Protein AF-A0A936BM56-F1 (afdb_monomer_lite)

Sequence (126 aa):
MHFARRSAWAIILMALAACKTASLQDVAPTAAVVEPKSEPPVPTPKPDEAETVDGPTNTGAFPNLNVRPDAAAGQLSEEEKAAEIARLNAARAGQGSSAGASPAEIARLKKLAVSHGDKALEEIEK

pLDDT: mean 72.87, std 19.74, range [36.66, 97.75]

Foldseek 3Di:
DDDDDDDDDDDDDDDPDDPDDPDPPDDDPDPDDDDDDDDDDDDDDDDDDDDDPDDDDDPVDDDDPVDDDDDPDDDDDPVRVVVVVVVVVVVVVVVPDPPPQDPVRVVVVVCCVVCVVVVVVVVVVD

Radius of gyration: 30.98 Å; chains: 1; bounding box: 101×36×71 Å

Structure (mmCIF, N/CA/C/O backbone):
data_AF-A0A936BM56-F1
#
_entry.id   AF-A0A936BM56-F1
#
loop_
_atom_site.group_PDB
_atom_site.id
_atom_site.type_symbol
_atom_site.label_atom_id
_atom_site.label_alt_id
_atom_site.label_comp_id
_atom_site.label_asym_id
_atom_site.label_entity_id
_atom_site.label_seq_id
_atom_site.pdbx_PDB_ins_code
_atom_site.Cartn_x
_atom_site.Cartn_y
_atom_site.Cartn_z
_atom_site.occupancy
_atom_site.B_iso_or_equiv
_atom_site.auth_seq_id
_atom_site.auth_comp_id
_atom_site.auth_asym_id
_atom_site.auth_atom_id
_atom_site.pdbx_PDB_model_num
ATOM 1 N N . MET A 1 1 ? 63.323 -9.060 4.453 1.00 36.91 1 MET A N 1
ATOM 2 C CA . MET A 1 1 ? 63.468 -7.615 4.181 1.00 36.91 1 MET A CA 1
ATOM 3 C C . MET A 1 1 ? 62.071 -7.046 3.953 1.00 36.91 1 MET A C 1
ATOM 5 O O . MET A 1 1 ? 61.317 -7.674 3.229 1.00 36.91 1 MET A O 1
ATOM 9 N N . HIS A 1 2 ? 61.765 -5.922 4.616 1.00 40.94 2 HIS A N 1
ATOM 10 C CA . HIS A 1 2 ? 60.532 -5.102 4.590 1.00 40.94 2 HIS A CA 1
ATOM 11 C C . HIS A 1 2 ? 59.265 -5.696 5.251 1.00 40.94 2 HIS A C 1
ATOM 13 O O . HIS A 1 2 ? 58.659 -6.625 4.740 1.00 40.94 2 HIS A O 1
ATOM 19 N N . PHE A 1 3 ? 58.976 -5.354 6.519 1.00 41.12 3 PHE A N 1
ATOM 20 C CA . PHE A 1 3 ? 58.229 -4.165 7.011 1.00 41.12 3 PHE A CA 1
ATOM 21 C C . PHE A 1 3 ? 56.782 -4.115 6.474 1.00 41.12 3 PHE A C 1
ATOM 23 O O . PHE A 1 3 ? 56.593 -3.879 5.293 1.00 41.12 3 PHE A O 1
ATOM 30 N N . ALA A 1 4 ? 55.742 -4.457 7.244 1.00 47.41 4 ALA A N 1
ATOM 31 C CA . ALA A 1 4 ? 55.162 -3.761 8.410 1.00 47.41 4 ALA A CA 1
ATOM 32 C C . ALA A 1 4 ? 53.961 -2.860 8.053 1.00 47.41 4 ALA A C 1
ATOM 34 O O . ALA A 1 4 ? 53.918 -2.283 6.974 1.00 47.41 4 ALA A O 1
ATOM 35 N N . ARG A 1 5 ? 53.102 -2.670 9.076 1.00 53.56 5 ARG A N 1
ATOM 36 C CA . ARG A 1 5 ? 51.964 -1.727 9.241 1.00 53.56 5 ARG A CA 1
ATOM 37 C C . ARG A 1 5 ? 50.607 -2.350 8.894 1.00 53.56 5 ARG A C 1
ATOM 39 O O . ARG A 1 5 ? 50.312 -2.569 7.734 1.00 53.56 5 ARG A O 1
ATOM 46 N N . ARG A 1 6 ? 49.778 -2.814 9.844 1.00 51.78 6 ARG A N 1
ATOM 47 C CA . ARG A 1 6 ? 49.200 -2.170 11.051 1.00 51.78 6 ARG A CA 1
ATOM 48 C C . ARG A 1 6 ? 48.568 -0.798 10.777 1.00 51.78 6 ARG A C 1
ATOM 50 O O . ARG A 1 6 ? 49.280 0.160 10.510 1.00 51.78 6 ARG A O 1
ATOM 57 N N . SER A 1 7 ? 47.255 -0.761 11.018 1.00 50.50 7 SER A N 1
ATOM 58 C CA . SER A 1 7 ? 46.434 0.379 11.446 1.00 50.50 7 SER A CA 1
ATOM 59 C C . SER A 1 7 ? 46.116 1.489 10.441 1.00 50.50 7 SER A C 1
ATOM 61 O O . SER A 1 7 ? 46.904 2.404 10.238 1.00 50.50 7 SER A O 1
ATOM 63 N N . ALA A 1 8 ? 44.859 1.500 9.996 1.00 49.38 8 ALA A N 1
ATOM 64 C CA . ALA A 1 8 ? 44.058 2.719 9.909 1.00 49.38 8 ALA A CA 1
ATOM 65 C C . ALA A 1 8 ? 42.608 2.377 10.294 1.00 49.38 8 ALA A C 1
ATOM 67 O O . ALA A 1 8 ? 41.782 1.986 9.476 1.00 49.38 8 ALA A O 1
ATOM 68 N N . TRP A 1 9 ? 42.353 2.443 11.600 1.00 50.44 9 TRP A N 1
ATOM 69 C CA . TRP A 1 9 ? 41.046 2.807 12.138 1.00 50.44 9 TRP A CA 1
ATOM 70 C C . TRP A 1 9 ? 40.684 4.228 11.679 1.00 50.44 9 TRP A C 1
ATOM 72 O O . TRP A 1 9 ? 41.584 5.039 11.469 1.00 50.44 9 TRP A O 1
ATOM 82 N N . ALA A 1 10 ? 39.378 4.513 11.664 1.00 51.94 10 ALA A N 1
ATOM 83 C CA . ALA A 1 10 ? 38.731 5.779 11.300 1.00 51.94 10 ALA A CA 1
ATOM 84 C C . ALA A 1 10 ? 38.796 6.065 9.788 1.00 51.94 10 ALA A C 1
ATOM 86 O O . ALA A 1 10 ? 39.857 6.149 9.194 1.00 51.94 10 ALA A O 1
ATOM 87 N N . ILE A 1 11 ? 37.677 6.212 9.083 1.00 58.50 11 ILE A N 1
ATOM 88 C CA . ILE A 1 11 ? 36.701 7.274 9.317 1.00 58.50 11 ILE A CA 1
ATOM 89 C C . ILE A 1 11 ? 35.285 6.741 9.047 1.00 58.50 11 ILE A C 1
ATOM 91 O O . ILE A 1 11 ? 34.867 6.528 7.912 1.00 58.50 11 ILE A O 1
ATOM 95 N N . ILE A 1 12 ? 34.551 6.545 10.140 1.00 57.59 12 ILE A N 1
ATOM 96 C CA . ILE A 1 12 ? 33.093 6.613 10.179 1.00 57.59 12 ILE A CA 1
ATOM 97 C C . ILE A 1 12 ? 32.762 8.112 10.136 1.00 57.59 12 ILE A C 1
ATOM 99 O O . ILE A 1 12 ? 32.994 8.815 11.116 1.00 57.59 12 ILE A O 1
ATOM 103 N N . LEU A 1 13 ? 32.261 8.606 9.003 1.00 55.84 13 LEU A N 1
ATOM 104 C CA . LEU A 1 13 ? 31.570 9.896 8.893 1.00 55.84 13 LEU A CA 1
ATOM 105 C C . LEU A 1 13 ? 30.153 9.568 8.385 1.00 55.84 13 LEU A C 1
ATOM 107 O O . LEU A 1 13 ? 29.970 9.234 7.221 1.00 55.84 13 LEU A O 1
ATOM 111 N N . MET A 1 14 ? 29.191 9.314 9.275 1.00 59.06 14 MET A N 1
ATOM 112 C CA . MET A 1 14 ? 28.220 10.315 9.751 1.00 59.06 14 MET A CA 1
ATOM 113 C C . MET A 1 14 ? 27.612 11.147 8.607 1.00 59.06 14 MET A C 1
ATOM 115 O O . MET A 1 14 ? 28.055 12.258 8.340 1.00 59.06 14 MET A O 1
ATOM 119 N N . ALA A 1 15 ? 26.577 10.607 7.949 1.00 60.53 15 ALA A N 1
ATOM 120 C CA . ALA A 1 15 ? 25.727 11.363 7.019 1.00 60.53 15 ALA A CA 1
ATOM 121 C C . ALA A 1 15 ? 24.260 10.874 6.952 1.00 60.53 15 ALA A C 1
ATOM 123 O O . ALA A 1 15 ? 23.602 11.038 5.931 1.00 60.53 15 ALA A O 1
ATOM 124 N N . LEU A 1 16 ? 23.711 10.288 8.024 1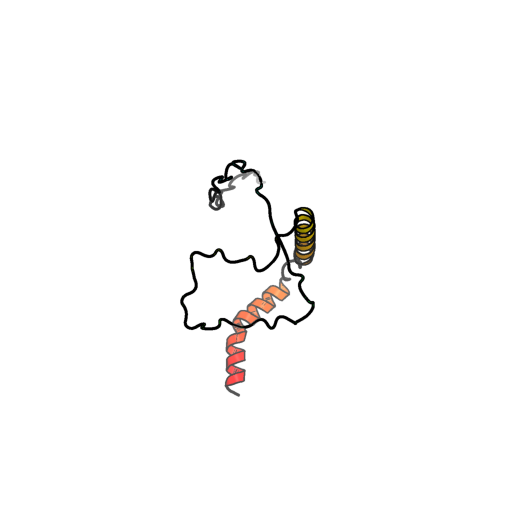.00 57.75 16 LEU A N 1
ATOM 125 C CA . LEU A 1 16 ? 22.262 10.042 8.135 1.00 57.75 16 LEU A CA 1
ATOM 126 C C . LEU A 1 16 ? 21.717 10.612 9.452 1.00 57.75 16 LEU A C 1
ATOM 128 O O . LEU A 1 16 ? 21.306 9.892 10.357 1.00 57.75 16 LEU A O 1
ATOM 132 N N . ALA A 1 17 ? 21.716 11.939 9.548 1.00 59.88 17 ALA A N 1
ATOM 133 C CA . ALA A 1 17 ? 20.989 12.687 10.566 1.00 59.88 17 ALA A CA 1
ATOM 134 C C . ALA A 1 17 ? 20.107 13.736 9.874 1.00 59.88 17 ALA A C 1
ATOM 136 O O . ALA A 1 17 ? 20.479 14.900 9.803 1.00 59.88 17 ALA A O 1
ATOM 137 N N . ALA A 1 18 ? 18.963 13.321 9.315 1.00 57.19 18 ALA A N 1
ATOM 138 C CA . ALA A 1 18 ? 17.963 14.276 8.813 1.00 57.19 18 ALA A CA 1
ATOM 139 C C . ALA A 1 18 ? 16.507 13.768 8.767 1.00 57.19 18 ALA A C 1
ATOM 141 O O . ALA A 1 18 ? 15.667 14.425 8.168 1.00 57.19 18 ALA A O 1
ATOM 142 N N . CYS A 1 19 ? 16.162 12.658 9.429 1.00 59.25 19 CYS A N 1
ATOM 143 C CA . CYS A 1 19 ? 14.755 12.292 9.645 1.00 59.25 19 CYS A CA 1
ATOM 144 C C . CYS A 1 19 ? 14.509 12.012 11.130 1.00 59.25 19 CYS A C 1
ATOM 146 O O . CYS A 1 19 ? 14.253 10.879 11.534 1.00 59.25 19 CYS A O 1
ATOM 148 N N . LYS A 1 20 ? 14.631 13.046 11.967 1.00 53.91 20 LYS A N 1
ATOM 149 C CA . LYS A 1 20 ? 14.063 13.034 13.316 1.00 53.91 20 LYS A CA 1
ATOM 150 C C . LYS A 1 20 ? 13.172 14.262 13.511 1.00 53.91 20 LYS A C 1
ATOM 152 O O . LYS A 1 20 ? 13.574 15.374 13.204 1.00 53.91 20 LYS A O 1
ATOM 157 N N . THR A 1 21 ? 12.005 13.979 14.089 1.00 58.28 21 THR A N 1
ATOM 158 C CA . THR A 1 21 ? 11.070 14.877 14.786 1.00 58.28 21 THR A CA 1
ATOM 159 C C . THR A 1 21 ? 10.171 15.765 13.917 1.00 58.28 21 THR A C 1
ATOM 161 O O . THR A 1 21 ? 10.287 16.986 13.901 1.00 58.28 21 THR A O 1
ATOM 164 N N . ALA A 1 22 ? 9.158 15.162 13.290 1.00 53.69 22 ALA A N 1
ATOM 165 C CA . ALA A 1 22 ? 7.862 15.834 13.292 1.00 53.69 22 ALA A CA 1
ATOM 166 C C . ALA A 1 22 ? 7.353 15.778 14.742 1.00 53.69 22 ALA A C 1
ATOM 168 O O . ALA A 1 22 ? 7.113 14.694 15.275 1.00 53.69 22 ALA A O 1
ATOM 169 N N . SER A 1 23 ? 7.309 16.931 15.404 1.00 50.84 23 SER A N 1
ATOM 170 C CA . SER A 1 23 ? 6.720 17.101 16.728 1.00 50.84 23 SER A CA 1
ATOM 171 C C . SER A 1 23 ? 5.246 16.706 16.673 1.00 50.84 23 SER A C 1
ATOM 173 O O . SER A 1 23 ? 4.413 17.504 16.252 1.00 50.84 23 SER A O 1
ATOM 175 N N . LEU A 1 24 ? 4.910 15.489 17.106 1.00 45.19 24 LEU A N 1
ATOM 176 C CA . LEU A 1 24 ? 3.558 15.205 17.575 1.00 45.19 24 LEU A CA 1
ATOM 177 C C . LEU A 1 24 ? 3.420 15.916 18.918 1.00 45.19 24 LEU A C 1
ATOM 179 O O . LEU A 1 24 ? 3.745 15.371 19.970 1.00 45.19 24 LEU A O 1
ATOM 183 N N . GLN A 1 25 ? 3.049 17.192 18.848 1.00 48.66 25 GLN A N 1
ATOM 184 C CA . GLN A 1 25 ? 2.585 17.924 20.008 1.00 48.66 25 GLN A CA 1
ATOM 185 C C . GLN A 1 25 ? 1.320 17.228 20.497 1.00 48.66 25 GLN A C 1
ATOM 187 O O . GLN A 1 25 ? 0.298 17.189 19.818 1.00 48.66 25 GLN A O 1
ATOM 192 N N . ASP A 1 26 ? 1.493 16.611 21.655 1.00 59.38 26 ASP A N 1
ATOM 193 C CA . ASP A 1 26 ? 0.492 16.269 22.644 1.00 59.38 26 ASP A CA 1
ATOM 194 C C . ASP A 1 26 ? -0.712 17.224 22.600 1.00 59.38 26 ASP A C 1
ATOM 196 O O . ASP A 1 26 ? -0.642 18.380 23.018 1.00 59.38 26 ASP A O 1
ATOM 200 N N . VAL A 1 27 ? -1.815 16.725 22.049 1.00 51.94 27 VAL A N 1
ATOM 201 C CA . VAL A 1 27 ? -3.151 17.276 22.261 1.00 51.94 27 VAL A CA 1
ATOM 202 C C . VAL A 1 27 ? -4.002 16.123 22.769 1.00 51.94 27 VAL A C 1
ATOM 204 O O . VAL A 1 27 ? -4.794 15.532 22.039 1.00 51.94 27 VAL A O 1
ATOM 207 N N . ALA A 1 28 ? -3.812 15.761 24.033 1.00 53.59 28 ALA A N 1
ATOM 208 C CA . ALA A 1 28 ? -4.863 15.104 24.790 1.00 53.59 28 ALA A CA 1
ATOM 209 C C . ALA A 1 28 ? -5.939 16.158 25.114 1.00 53.59 28 ALA A C 1
ATOM 211 O O . ALA A 1 28 ? -5.649 17.111 25.843 1.00 53.59 28 ALA A O 1
ATOM 212 N N . PRO A 1 29 ? -7.183 16.050 24.615 1.00 50.88 29 PRO A N 1
ATOM 213 C CA . PRO A 1 29 ? -8.255 16.843 25.185 1.00 50.88 29 PRO A CA 1
ATOM 214 C C . PRO A 1 29 ? -8.508 16.323 26.602 1.00 50.88 29 PRO A C 1
ATOM 216 O O . PRO A 1 29 ? -8.897 15.173 26.805 1.00 50.88 29 PRO A O 1
ATOM 219 N N . THR A 1 30 ? -8.258 17.181 27.589 1.00 47.31 30 THR A N 1
ATOM 220 C CA . THR A 1 30 ? -8.730 17.018 28.963 1.00 47.31 30 THR A CA 1
ATOM 221 C C . THR A 1 30 ? -10.201 16.605 28.939 1.00 47.31 30 THR A C 1
ATOM 223 O O . THR A 1 30 ? -11.058 17.366 28.492 1.00 47.31 30 THR A O 1
ATOM 226 N N . ALA A 1 31 ? -10.490 15.392 29.411 1.00 47.66 31 ALA A N 1
ATOM 227 C CA . ALA A 1 31 ? -11.845 14.908 29.615 1.00 47.66 31 ALA A CA 1
ATOM 228 C C . ALA A 1 31 ? -12.502 15.725 30.737 1.00 47.66 31 ALA A C 1
ATOM 230 O O . ALA A 1 31 ? -12.364 15.418 31.920 1.00 47.66 31 ALA A O 1
ATOM 231 N N . ALA A 1 32 ? -13.194 16.801 30.365 1.00 46.81 32 ALA A N 1
ATOM 232 C CA . ALA A 1 32 ? -14.178 17.423 31.231 1.00 46.81 32 ALA A CA 1
ATOM 233 C C . ALA A 1 32 ? -15.416 16.518 31.257 1.00 46.81 32 ALA A C 1
ATOM 235 O O . ALA A 1 32 ? -16.079 16.303 30.244 1.00 46.81 32 ALA A O 1
ATOM 236 N N . VAL A 1 33 ? -15.672 15.955 32.432 1.00 52.56 33 VAL A N 1
ATOM 237 C CA . VAL A 1 33 ? -16.872 15.202 32.796 1.00 52.56 33 VAL A CA 1
ATOM 238 C C . VAL A 1 33 ? -18.123 16.018 32.458 1.00 52.56 33 VAL A C 1
ATOM 240 O O . VAL A 1 33 ? -18.267 17.140 32.939 1.00 52.56 33 VAL A O 1
ATOM 243 N N . VAL A 1 34 ? -19.046 15.439 31.685 1.00 45.91 34 VAL A N 1
ATOM 244 C CA . VAL A 1 34 ? -20.450 15.871 31.634 1.00 45.91 34 VAL A CA 1
ATOM 245 C C . VAL A 1 34 ? -21.337 14.631 31.759 1.00 45.91 34 VAL A C 1
ATOM 247 O O . VAL A 1 34 ? -21.181 13.657 31.026 1.00 45.91 34 VAL A O 1
ATOM 250 N N . GLU A 1 35 ? -22.217 14.682 32.757 1.00 47.88 35 GLU A N 1
ATOM 251 C CA . GLU A 1 35 ? -23.178 13.665 33.193 1.00 47.88 35 GLU A CA 1
ATOM 252 C C . GLU A 1 35 ? -24.247 13.315 32.132 1.00 47.88 35 GLU A C 1
ATOM 254 O O . GLU A 1 35 ? -24.566 14.144 31.275 1.00 47.88 35 GLU A O 1
ATOM 259 N N . PRO A 1 36 ? -24.851 12.108 32.193 1.00 45.66 36 PRO A N 1
ATOM 260 C CA . PRO A 1 36 ? -25.825 11.642 31.210 1.00 45.66 36 PRO A CA 1
ATOM 261 C C . PRO A 1 36 ? -27.226 12.211 31.483 1.00 45.66 36 PRO A C 1
ATOM 263 O O . PRO A 1 36 ? -27.708 12.190 32.616 1.00 45.66 36 PRO A O 1
ATOM 266 N N . LYS A 1 37 ? -27.925 12.657 30.431 1.00 36.66 37 LYS A N 1
ATOM 267 C CA . LYS A 1 37 ? -29.358 12.982 30.482 1.00 36.66 37 LYS A CA 1
ATOM 268 C C . LYS A 1 37 ? -30.141 12.141 29.471 1.00 36.66 37 LYS A C 1
ATOM 270 O O . LYS A 1 37 ? -29.736 11.983 28.328 1.00 36.66 37 LYS A O 1
ATOM 275 N N . SER A 1 38 ? -31.238 11.598 29.979 1.00 46.28 38 SER A N 1
ATOM 276 C CA . SER A 1 38 ? -32.040 10.452 29.549 1.00 46.28 38 SER A CA 1
ATOM 277 C C . SER A 1 38 ? -32.791 10.572 28.206 1.00 46.28 38 SER A C 1
ATOM 279 O O . SER A 1 38 ? -33.192 11.661 27.804 1.00 46.28 38 SER A O 1
ATOM 281 N N . GLU A 1 39 ? -33.018 9.400 27.598 1.00 47.25 39 GLU A N 1
ATOM 282 C CA . GLU A 1 39 ? -33.718 9.018 26.342 1.00 47.25 39 GLU A CA 1
ATOM 283 C C . GLU A 1 39 ? -35.257 9.250 26.347 1.00 47.25 39 GLU A C 1
ATOM 285 O O . GLU A 1 39 ? -35.804 9.478 27.433 1.00 47.25 39 GLU A O 1
ATOM 290 N N . PR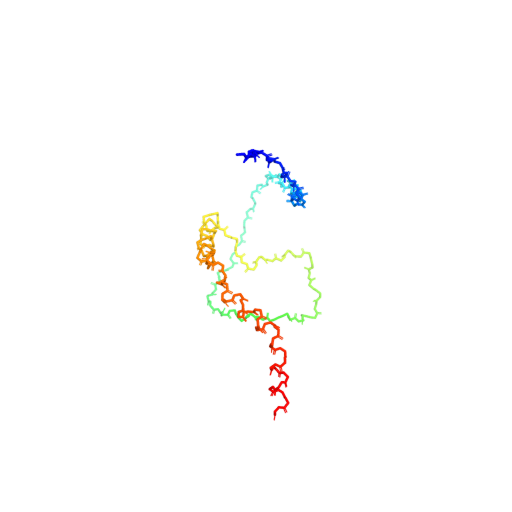O A 1 40 ? -35.991 9.207 25.192 1.00 50.66 40 PRO A N 1
ATOM 291 C CA . PRO A 1 40 ? -36.764 7.990 24.792 1.00 50.66 40 PRO A CA 1
ATOM 292 C C . PRO A 1 40 ? -37.004 7.858 23.226 1.00 50.66 40 PRO A C 1
ATOM 294 O O . PRO A 1 40 ? -36.373 8.603 22.482 1.00 50.66 40 PRO A O 1
ATOM 297 N N . PRO A 1 41 ? -37.856 6.959 22.644 1.00 51.88 41 PRO A N 1
ATOM 298 C CA . PRO A 1 41 ? -37.403 5.671 22.074 1.00 51.88 41 PRO A CA 1
ATOM 299 C C . PRO A 1 41 ? -37.893 5.303 20.619 1.00 51.88 41 PRO A C 1
ATOM 301 O O . PRO A 1 41 ? -38.891 5.841 20.147 1.00 51.88 41 PRO A O 1
ATOM 304 N N . VAL A 1 42 ? -37.273 4.260 20.002 1.00 47.84 42 VAL A N 1
ATOM 305 C CA . VAL A 1 42 ? -37.756 3.327 18.906 1.00 47.84 42 VAL A CA 1
ATOM 306 C C . VAL A 1 42 ? -37.760 3.898 17.445 1.00 47.84 42 VAL A C 1
ATOM 308 O O . VAL A 1 42 ? -38.129 5.058 17.304 1.00 47.84 42 VAL A O 1
ATOM 311 N N . PRO A 1 43 ? -37.397 3.173 16.331 1.00 48.25 43 PRO A N 1
ATOM 312 C CA . PRO A 1 43 ? -37.664 1.754 16.032 1.00 48.25 43 PRO A CA 1
ATOM 313 C C . PRO A 1 43 ? -36.556 0.862 15.423 1.00 48.25 43 PRO A C 1
ATOM 315 O O . PRO A 1 43 ? -35.550 1.296 14.878 1.00 48.25 43 PRO A O 1
ATOM 318 N N . THR A 1 44 ? -36.825 -0.443 15.528 1.00 50.25 44 THR A N 1
ATOM 319 C CA . THR A 1 44 ? -36.104 -1.627 15.023 1.00 50.25 44 THR A CA 1
ATOM 320 C C . THR A 1 44 ? -35.730 -1.579 13.530 1.00 50.25 44 THR A C 1
ATOM 322 O O . THR A 1 44 ? -36.623 -1.320 12.718 1.00 50.25 44 THR A O 1
ATOM 325 N N . PRO A 1 45 ? -34.492 -1.946 13.131 1.00 49.06 45 PRO A N 1
ATOM 326 C CA . PRO A 1 45 ? -34.143 -2.139 11.725 1.00 49.06 45 PRO A CA 1
ATOM 327 C C . PRO A 1 45 ? -34.562 -3.529 11.213 1.00 49.06 45 PRO A C 1
ATOM 329 O O . PRO A 1 45 ? -34.412 -4.542 11.898 1.00 49.06 45 PRO A O 1
ATOM 332 N N . LYS A 1 46 ? -35.100 -3.561 9.990 1.00 50.06 46 LYS A N 1
ATOM 333 C CA . LYS A 1 46 ? -35.409 -4.767 9.206 1.00 50.06 46 LYS A CA 1
ATOM 334 C C . LYS A 1 46 ? -34.154 -5.173 8.405 1.00 50.06 46 LYS A C 1
ATOM 336 O O . LYS A 1 46 ? -33.468 -4.262 7.947 1.00 50.06 46 LYS A O 1
ATOM 341 N N . PRO A 1 47 ? -33.829 -6.470 8.238 1.00 60.00 47 PRO A N 1
ATOM 342 C CA . PRO A 1 47 ? -32.551 -6.881 7.667 1.00 60.00 47 PRO A CA 1
ATOM 343 C C . PRO A 1 47 ? -32.584 -6.951 6.135 1.00 60.00 47 PRO A C 1
ATOM 345 O O . PRO A 1 47 ? -33.606 -7.311 5.549 1.00 60.00 47 PRO A O 1
ATOM 348 N N . ASP A 1 48 ? -31.405 -6.697 5.569 1.00 60.53 48 ASP A N 1
ATOM 349 C CA . ASP A 1 48 ? -30.900 -7.142 4.266 1.00 60.53 48 ASP A CA 1
ATOM 350 C C . ASP A 1 48 ? -31.329 -6.351 3.023 1.00 60.53 48 ASP A C 1
ATOM 352 O O . ASP A 1 48 ? -32.286 -6.699 2.338 1.00 60.53 48 ASP A O 1
ATOM 356 N N . GLU A 1 49 ? -30.508 -5.369 2.641 1.00 52.47 49 GLU A N 1
ATOM 357 C CA . GLU A 1 49 ? -30.348 -4.975 1.239 1.00 52.47 49 GLU A CA 1
ATOM 358 C C . GLU A 1 49 ? -28.872 -4.647 0.968 1.00 52.47 49 GLU A C 1
ATOM 360 O O . GLU A 1 49 ? -28.227 -3.899 1.698 1.00 52.47 49 G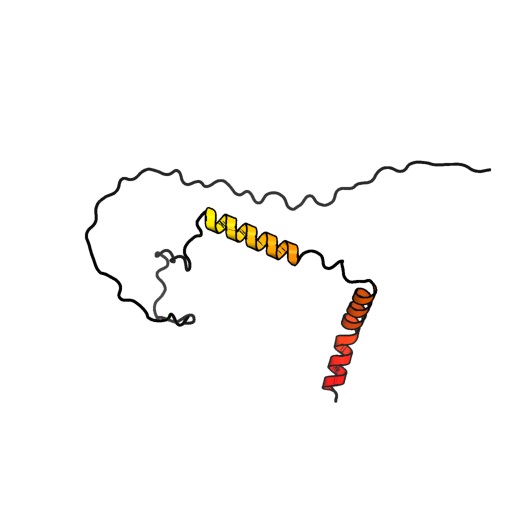LU A O 1
ATOM 365 N N . ALA A 1 50 ? -28.318 -5.318 -0.042 1.00 56.12 50 ALA A N 1
ATOM 366 C CA . ALA A 1 50 ? -26.910 -5.296 -0.402 1.00 56.12 50 ALA A CA 1
ATOM 367 C C . ALA A 1 50 ? -26.476 -3.906 -0.890 1.00 56.12 50 ALA A C 1
ATOM 369 O O . ALA A 1 50 ? -27.028 -3.382 -1.857 1.00 56.12 50 ALA A O 1
ATOM 370 N N . GLU A 1 51 ? -25.455 -3.337 -0.251 1.00 54.38 51 GLU A N 1
ATOM 371 C CA . GLU A 1 51 ? -24.893 -2.042 -0.629 1.00 54.38 51 GLU A CA 1
ATOM 372 C C . GLU A 1 51 ? -24.148 -2.140 -1.969 1.00 54.38 51 GLU A C 1
ATOM 374 O O . GLU A 1 51 ? -23.027 -2.642 -2.070 1.00 54.38 51 GLU A O 1
ATOM 379 N N . THR A 1 52 ? -24.776 -1.637 -3.028 1.00 55.72 52 THR A 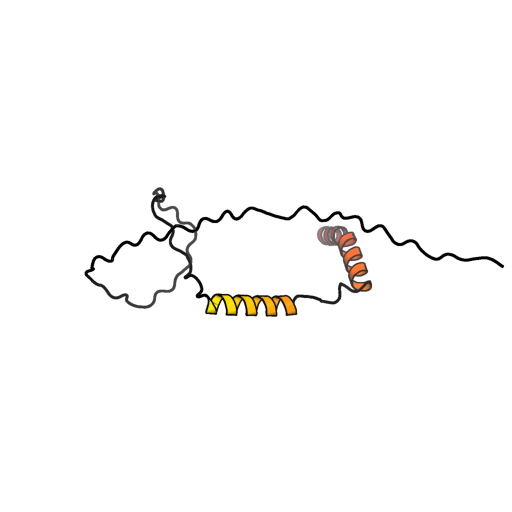N 1
ATOM 380 C CA . THR A 1 52 ? -24.077 -1.233 -4.247 1.00 55.72 52 THR A CA 1
ATOM 381 C C . THR A 1 52 ? -23.291 0.040 -3.943 1.00 55.72 52 THR A C 1
ATOM 383 O O . THR A 1 52 ? -23.887 1.065 -3.617 1.00 55.72 52 THR A O 1
ATOM 386 N N . VAL A 1 53 ? -21.960 -0.014 -4.031 1.00 58.19 53 VAL A N 1
ATOM 387 C CA . VAL A 1 53 ? -21.101 1.159 -3.810 1.00 58.19 53 VAL A CA 1
ATOM 388 C C . VAL A 1 53 ? -21.278 2.124 -4.983 1.00 58.19 53 VAL A C 1
ATOM 390 O O . VAL A 1 53 ? -20.703 1.921 -6.053 1.00 58.19 53 VAL A O 1
ATOM 393 N N . ASP A 1 54 ? -22.114 3.140 -4.794 1.00 72.31 54 ASP A N 1
ATOM 394 C CA . ASP A 1 54 ? -22.400 4.153 -5.806 1.00 72.31 54 ASP A CA 1
ATOM 395 C C . ASP A 1 54 ? -21.276 5.207 -5.852 1.00 72.31 54 ASP A C 1
ATOM 397 O O . ASP A 1 54 ? -20.698 5.583 -4.828 1.00 72.31 54 ASP A O 1
ATOM 401 N N . GLY A 1 55 ? -20.919 5.659 -7.058 1.00 71.25 55 GLY A N 1
ATOM 402 C CA . GLY A 1 55 ? -19.900 6.696 -7.260 1.00 71.25 55 GLY A CA 1
ATOM 403 C C . GLY A 1 55 ? -20.369 8.084 -6.789 1.00 71.25 55 GLY A C 1
ATOM 404 O O . GLY A 1 55 ? -21.510 8.243 -6.363 1.00 71.25 55 GLY A O 1
ATOM 405 N N . PRO A 1 56 ? -19.530 9.136 -6.877 1.00 72.62 56 PRO A N 1
ATOM 406 C CA . PRO A 1 56 ? -19.925 10.478 -6.451 1.00 72.62 56 PRO A CA 1
ATOM 407 C C . PRO A 1 56 ? -21.156 10.988 -7.221 1.00 72.62 56 PRO A C 1
ATOM 409 O O . PRO A 1 56 ? -21.072 11.322 -8.404 1.00 72.62 56 PRO A O 1
ATOM 412 N N . THR A 1 57 ? -22.304 11.075 -6.550 1.00 76.62 57 THR A N 1
ATOM 413 C CA . THR A 1 57 ? -23.551 11.588 -7.130 1.00 76.62 57 THR A CA 1
ATOM 414 C C . THR A 1 57 ? -23.656 13.097 -6.942 1.00 76.62 57 THR A C 1
ATOM 416 O O . THR A 1 57 ? -23.546 13.601 -5.822 1.00 76.62 57 THR A O 1
ATOM 419 N N . ASN A 1 58 ? -23.927 13.837 -8.019 1.00 79.69 58 ASN A N 1
ATOM 420 C CA . ASN A 1 58 ? -24.267 15.254 -7.913 1.00 79.69 58 ASN A CA 1
ATOM 421 C C . ASN A 1 58 ? -25.711 15.393 -7.411 1.00 79.69 58 ASN A C 1
ATOM 423 O O . ASN A 1 58 ? -26.659 15.165 -8.159 1.00 79.69 58 ASN A O 1
ATOM 427 N N . THR A 1 59 ? -25.873 15.771 -6.147 1.00 81.62 59 THR A N 1
ATOM 428 C CA . THR A 1 59 ? -27.180 15.900 -5.488 1.00 81.62 59 THR A CA 1
ATOM 429 C C . THR A 1 59 ? -27.889 17.225 -5.793 1.00 81.62 59 THR A C 1
ATOM 431 O O . THR A 1 59 ? -28.984 17.460 -5.289 1.00 81.62 59 THR A O 1
ATOM 434 N N . GLY A 1 60 ? -27.282 18.124 -6.584 1.00 84.81 60 GLY A N 1
ATOM 435 C CA . GLY A 1 60 ? -27.823 19.459 -6.877 1.00 84.81 60 GLY A CA 1
ATOM 436 C C . GLY A 1 60 ? -27.829 20.421 -5.679 1.00 84.81 60 GLY A C 1
ATOM 437 O O . GLY A 1 60 ? -28.238 21.572 -5.823 1.00 84.81 60 GLY A O 1
ATOM 438 N N . ALA A 1 61 ? -27.351 19.975 -4.514 1.00 83.69 61 ALA A N 1
ATOM 439 C CA . ALA A 1 61 ? -27.239 20.747 -3.286 1.00 83.69 61 ALA A CA 1
ATOM 440 C C . ALA A 1 61 ? -25.785 20.755 -2.798 1.00 83.69 61 ALA A C 1
ATOM 442 O O . ALA A 1 61 ? -25.071 19.758 -2.908 1.00 83.69 61 ALA A O 1
ATOM 443 N N . PHE A 1 62 ? -25.341 21.878 -2.230 1.00 83.00 62 PHE A N 1
ATOM 444 C CA . PHE A 1 62 ? -24.039 21.921 -1.569 1.00 83.00 62 PHE A CA 1
ATOM 445 C C . PHE A 1 62 ? -24.058 21.019 -0.327 1.00 83.00 62 PHE A C 1
ATOM 447 O O . PHE A 1 62 ? -25.019 21.080 0.447 1.00 83.00 62 PHE A O 1
ATOM 454 N N . PRO A 1 63 ? -23.015 20.201 -0.101 1.00 81.56 63 PRO A N 1
ATOM 455 C CA . PRO A 1 63 ? -22.926 19.397 1.107 1.00 81.56 63 PRO A CA 1
ATOM 456 C C . PRO A 1 63 ? -22.859 20.311 2.333 1.00 81.56 63 PRO A C 1
ATOM 458 O O . PRO A 1 63 ? -22.153 21.323 2.342 1.00 81.56 63 PRO A O 1
ATOM 461 N N . ASN A 1 64 ? -23.594 19.955 3.385 1.00 85.25 64 ASN A N 1
ATOM 462 C CA . ASN A 1 64 ? -23.528 20.678 4.646 1.00 85.25 64 ASN A CA 1
ATOM 463 C C . ASN A 1 64 ? -22.196 20.375 5.349 1.00 85.25 64 ASN A C 1
ATOM 465 O O . ASN A 1 64 ? -22.049 19.342 5.997 1.00 85.25 64 ASN A O 1
ATOM 469 N N . LEU A 1 65 ? -21.239 21.300 5.243 1.00 87.00 65 LEU A N 1
ATOM 470 C CA . LEU A 1 65 ? -19.891 21.161 5.809 1.00 87.00 65 LEU A CA 1
ATOM 471 C C . LEU A 1 65 ? -19.847 21.221 7.346 1.00 87.00 65 LEU A C 1
ATOM 473 O O . LEU A 1 65 ? -18.803 20.954 7.933 1.00 87.00 65 LEU A O 1
ATOM 477 N N . ASN A 1 66 ? -20.959 21.572 8.001 1.00 90.44 66 ASN A N 1
ATOM 478 C CA . ASN A 1 66 ? -21.045 21.600 9.462 1.00 90.44 66 ASN A CA 1
ATOM 479 C C . ASN A 1 66 ? -21.378 20.227 10.067 1.00 90.44 66 ASN A C 1
ATOM 481 O O . ASN A 1 66 ? -21.366 20.082 11.289 1.00 90.44 66 ASN A O 1
ATOM 485 N N . VAL A 1 67 ? -21.694 19.225 9.242 1.00 87.25 67 VAL A N 1
ATOM 486 C CA . VAL A 1 67 ? -21.921 17.852 9.699 1.00 87.25 67 VAL A CA 1
ATOM 487 C C . VAL A 1 67 ? -20.598 17.104 9.640 1.00 87.25 67 VAL A C 1
ATOM 489 O O . VAL A 1 67 ? -19.898 17.130 8.627 1.00 87.25 67 VAL A O 1
ATOM 492 N N . ARG A 1 68 ? -20.232 16.444 10.742 1.00 85.56 68 ARG A N 1
ATOM 493 C CA . ARG A 1 68 ? -19.044 15.589 10.752 1.00 85.56 68 ARG A CA 1
ATOM 494 C C . ARG A 1 68 ? -19.300 14.389 9.836 1.00 85.56 68 ARG A C 1
ATOM 496 O O . ARG A 1 68 ? -20.363 13.791 9.957 1.00 85.56 68 ARG A O 1
ATOM 503 N N . PRO A 1 69 ? -18.355 14.024 8.957 1.00 83.44 69 PRO A N 1
ATOM 504 C CA . PRO A 1 69 ? -18.479 12.795 8.192 1.00 83.44 69 PRO A CA 1
ATOM 505 C C . PRO A 1 69 ? -18.460 11.597 9.145 1.00 83.44 69 PRO A C 1
ATOM 507 O O . PRO A 1 69 ? -17.653 11.556 10.081 1.00 83.44 69 PRO A O 1
ATOM 510 N N . ASP A 1 70 ? -19.337 10.633 8.892 1.00 84.06 70 ASP A N 1
ATOM 511 C CA . ASP A 1 70 ? -19.330 9.358 9.596 1.00 84.06 70 ASP A CA 1
ATOM 512 C C . ASP A 1 70 ? -18.124 8.520 9.162 1.00 84.06 70 ASP A C 1
ATOM 514 O O . ASP A 1 70 ? -17.646 8.599 8.024 1.00 84.06 70 ASP A O 1
ATOM 518 N N . ALA A 1 71 ? -17.586 7.728 10.088 1.00 84.88 71 ALA A N 1
ATOM 519 C CA . ALA A 1 71 ? -16.503 6.816 9.762 1.00 84.88 71 ALA A CA 1
ATOM 520 C C . ALA A 1 71 ? -17.039 5.705 8.850 1.00 84.88 71 ALA A C 1
ATOM 522 O O . ALA A 1 71 ? -17.986 5.011 9.208 1.00 84.88 71 ALA A O 1
ATOM 523 N N . ALA A 1 72 ? -16.399 5.507 7.695 1.00 84.19 72 ALA A N 1
ATOM 524 C CA . ALA A 1 72 ? -16.782 4.461 6.742 1.00 84.19 72 ALA A CA 1
ATOM 525 C C . ALA A 1 72 ? -16.626 3.034 7.306 1.00 84.19 72 ALA A C 1
ATOM 527 O O . ALA A 1 72 ? -17.187 2.088 6.766 1.00 84.19 72 ALA A O 1
ATOM 528 N N . ALA A 1 73 ? -15.850 2.873 8.380 1.00 85.69 73 ALA A N 1
ATOM 529 C CA . ALA A 1 73 ? -15.688 1.622 9.100 1.00 85.69 73 ALA A CA 1
ATOM 530 C C . ALA A 1 73 ? -15.621 1.890 10.607 1.00 85.69 73 ALA A C 1
ATOM 532 O O . ALA A 1 73 ? -15.167 2.953 11.044 1.00 85.69 73 ALA A O 1
ATOM 533 N N . GLY A 1 74 ? -16.038 0.901 11.398 1.00 89.31 74 GLY A N 1
ATOM 534 C CA . GLY A 1 74 ? -15.798 0.900 12.837 1.00 89.31 74 GLY A CA 1
ATOM 535 C C . GLY A 1 74 ? -14.301 0.953 13.148 1.00 89.31 74 GLY A C 1
ATOM 536 O O . GLY A 1 74 ? -13.472 0.462 12.378 1.00 89.31 74 GLY A O 1
ATOM 537 N N . GLN A 1 75 ? -13.945 1.566 14.276 1.00 89.94 75 GLN A N 1
ATOM 538 C CA . GLN A 1 75 ? -12.567 1.508 14.757 1.00 89.94 75 GLN A CA 1
ATOM 539 C C . GLN A 1 75 ? -12.268 0.119 15.324 1.00 89.94 75 GLN A C 1
ATOM 541 O O . GLN A 1 75 ? -13.134 -0.485 15.953 1.00 89.94 75 GLN A O 1
ATOM 546 N N . LEU A 1 76 ? -11.042 -0.361 15.110 1.00 94.38 76 LEU A N 1
ATOM 547 C CA . LEU A 1 76 ? -10.573 -1.619 15.687 1.00 94.38 76 LEU A CA 1
ATOM 548 C C . LEU A 1 76 ? -10.472 -1.495 17.209 1.00 94.38 76 LEU A C 1
ATOM 550 O O . LEU A 1 76 ? -9.991 -0.474 17.714 1.00 94.38 76 LEU A O 1
ATOM 554 N N . SER A 1 77 ? -10.852 -2.550 17.927 1.00 95.88 77 SER A N 1
ATOM 555 C CA . SER A 1 77 ? -10.490 -2.697 19.337 1.00 95.88 77 SER A CA 1
ATOM 556 C C . SER A 1 77 ? -8.964 -2.803 19.487 1.00 95.88 77 SER A C 1
ATOM 558 O O . SER A 1 77 ? -8.240 -3.081 18.525 1.00 95.88 77 SER A O 1
ATOM 560 N N . GLU A 1 78 ? -8.431 -2.587 20.693 1.00 95.81 78 GLU A N 1
ATOM 561 C CA . GLU A 1 78 ? -6.981 -2.714 20.909 1.00 95.81 78 GLU A CA 1
ATOM 562 C C . GLU A 1 78 ? -6.497 -4.157 20.679 1.00 95.81 78 GLU A C 1
ATOM 564 O O . GLU A 1 78 ? -5.398 -4.371 20.161 1.00 95.81 78 GLU A O 1
ATOM 569 N N . GLU A 1 79 ? -7.336 -5.150 20.983 1.00 96.12 79 GLU A N 1
ATOM 570 C CA . GLU A 1 79 ? -7.066 -6.563 20.715 1.00 96.12 79 GLU A CA 1
ATOM 571 C C . GLU A 1 79 ? -7.034 -6.852 19.208 1.00 96.12 79 GLU A C 1
ATOM 573 O O . GLU A 1 79 ? -6.097 -7.487 18.717 1.00 96.12 79 GLU A O 1
ATOM 578 N N . GLU A 1 80 ? -8.020 -6.352 18.457 1.00 97.25 80 GLU A N 1
ATOM 579 C CA . GLU A 1 80 ? -8.096 -6.510 16.999 1.00 97.25 80 GLU A CA 1
ATOM 580 C C . GLU A 1 80 ? -6.920 -5.830 16.298 1.00 97.25 80 GLU A C 1
ATOM 582 O O . GLU A 1 80 ? -6.296 -6.394 15.398 1.00 97.25 80 GLU A O 1
ATOM 587 N N . LYS A 1 81 ? -6.554 -4.634 16.755 1.00 96.94 81 LYS A N 1
ATOM 588 C CA . LYS A 1 81 ? -5.392 -3.894 16.266 1.00 96.94 81 LYS A CA 1
ATOM 589 C C . LYS A 1 81 ? -4.093 -4.653 16.521 1.00 96.94 81 LYS A C 1
ATOM 591 O O . LYS A 1 81 ? -3.257 -4.738 15.622 1.00 96.94 81 LYS A O 1
ATOM 596 N N . ALA A 1 82 ? -3.911 -5.225 17.712 1.00 97.44 82 ALA A N 1
ATOM 597 C CA . ALA A 1 82 ? -2.737 -6.041 18.015 1.00 97.44 82 ALA A CA 1
ATOM 598 C C . ALA A 1 82 ? -2.663 -7.283 17.110 1.00 97.44 82 ALA A C 1
ATOM 600 O O . ALA A 1 82 ? -1.590 -7.602 16.586 1.00 97.44 82 ALA A O 1
ATOM 601 N N . ALA A 1 83 ? -3.801 -7.942 16.877 1.00 97.75 83 ALA A N 1
ATOM 602 C CA . ALA A 1 83 ? -3.894 -9.092 15.985 1.00 97.75 83 ALA A CA 1
ATOM 603 C C . ALA A 1 83 ? -3.566 -8.725 14.527 1.00 97.75 83 ALA A C 1
ATOM 605 O O . ALA A 1 83 ? -2.768 -9.413 13.885 1.00 97.75 83 ALA A O 1
ATOM 606 N N . GLU A 1 84 ? -4.104 -7.616 14.015 1.00 96.94 84 GLU A N 1
ATOM 607 C CA . GLU A 1 84 ? -3.853 -7.182 12.638 1.00 96.94 84 GLU A CA 1
ATOM 608 C C . GLU A 1 84 ? -2.398 -6.732 12.449 1.00 96.94 84 GLU A C 1
ATOM 610 O O . GLU A 1 84 ? -1.754 -7.087 11.461 1.00 96.94 84 GLU A O 1
ATOM 615 N N . ILE A 1 85 ? -1.808 -6.052 13.437 1.00 97.56 85 ILE A N 1
ATOM 616 C CA . ILE A 1 85 ? -0.376 -5.723 13.421 1.00 97.56 85 ILE A CA 1
ATOM 617 C C . ILE A 1 85 ? 0.476 -6.999 13.386 1.00 97.56 85 ILE A C 1
ATOM 619 O O . ILE A 1 85 ? 1.429 -7.082 12.605 1.00 97.56 85 ILE A O 1
ATOM 623 N N . ALA A 1 86 ? 0.149 -8.007 14.198 1.00 97.50 86 ALA A N 1
ATOM 624 C CA . ALA A 1 86 ? 0.866 -9.281 14.196 1.00 97.50 86 ALA A CA 1
ATOM 625 C C . ALA A 1 86 ? 0.763 -9.984 12.832 1.00 97.50 86 ALA A C 1
ATOM 627 O O . ALA A 1 86 ? 1.775 -10.440 12.292 1.00 97.50 86 ALA A O 1
ATOM 628 N N . ARG A 1 87 ? -0.435 -9.998 12.235 1.00 96.75 87 ARG A N 1
ATOM 629 C CA . ARG A 1 87 ? -0.682 -10.540 10.894 1.00 96.75 87 ARG A CA 1
ATOM 630 C C . ARG A 1 87 ? 0.146 -9.826 9.826 1.00 96.75 87 ARG A C 1
ATOM 632 O O . ARG A 1 87 ? 0.813 -10.488 9.031 1.00 96.75 87 ARG A O 1
ATOM 639 N N . LEU A 1 88 ? 0.139 -8.493 9.815 1.00 96.38 88 LEU A N 1
ATOM 640 C CA . LEU A 1 88 ? 0.895 -7.692 8.850 1.00 96.38 88 LEU A CA 1
ATOM 641 C C . LEU A 1 88 ? 2.404 -7.896 8.998 1.00 96.38 88 LEU A C 1
ATOM 643 O O . LEU A 1 88 ? 3.115 -7.996 7.998 1.00 96.38 88 LEU A O 1
ATOM 647 N N . ASN A 1 89 ? 2.902 -8.005 10.230 1.00 94.81 89 ASN A N 1
ATOM 648 C CA . ASN A 1 89 ? 4.310 -8.294 10.482 1.00 94.81 89 ASN A CA 1
ATOM 649 C C . ASN A 1 89 ? 4.706 -9.688 9.983 1.00 94.81 89 ASN A C 1
ATOM 651 O O . ASN A 1 89 ? 5.759 -9.830 9.362 1.00 94.81 89 ASN A O 1
ATOM 655 N N . ALA A 1 90 ? 3.858 -10.699 10.189 1.00 93.19 90 ALA A N 1
ATOM 656 C CA . ALA A 1 90 ? 4.087 -12.042 9.662 1.00 93.19 90 ALA A CA 1
ATOM 657 C C . ALA A 1 90 ? 4.093 -12.061 8.123 1.00 93.19 90 ALA A C 1
ATOM 659 O O . ALA A 1 90 ? 4.994 -12.639 7.515 1.00 93.19 90 ALA A O 1
ATOM 660 N N . ALA A 1 91 ? 3.144 -11.367 7.485 1.00 91.38 91 ALA A N 1
ATOM 661 C CA . ALA A 1 91 ? 3.108 -11.224 6.030 1.00 91.38 91 ALA A CA 1
ATOM 662 C C . ALA A 1 91 ? 4.371 -10.525 5.502 1.00 91.38 91 ALA A C 1
ATOM 664 O O . ALA A 1 91 ? 5.024 -11.026 4.587 1.00 91.38 91 ALA A O 1
ATOM 665 N N . ARG A 1 92 ? 4.778 -9.419 6.139 1.00 89.31 92 ARG A N 1
ATOM 666 C CA . ARG A 1 92 ? 6.005 -8.693 5.792 1.00 89.31 92 ARG A CA 1
ATOM 667 C C . ARG A 1 92 ? 7.249 -9.565 5.946 1.00 89.31 92 ARG A C 1
ATOM 669 O O . ARG A 1 92 ? 8.135 -9.489 5.102 1.00 89.31 92 ARG A O 1
ATOM 676 N N . ALA A 1 93 ? 7.327 -10.391 6.988 1.00 86.75 93 ALA A N 1
ATOM 677 C CA . ALA A 1 93 ? 8.444 -11.311 7.185 1.00 86.75 93 ALA A CA 1
ATOM 678 C C . ALA A 1 93 ? 8.543 -12.348 6.053 1.00 86.75 93 ALA A C 1
ATOM 680 O O . ALA A 1 93 ? 9.645 -12.659 5.619 1.00 86.75 93 ALA A O 1
ATOM 681 N N . GLY A 1 94 ? 7.408 -12.817 5.522 1.00 77.44 94 GLY A N 1
ATOM 682 C CA . GLY A 1 94 ? 7.373 -13.690 4.341 1.00 77.44 94 GLY A CA 1
ATOM 683 C C . GLY A 1 94 ? 7.705 -12.984 3.019 1.00 77.44 94 GLY A C 1
ATOM 684 O O . GLY A 1 94 ? 8.116 -13.633 2.062 1.00 77.44 94 GLY A O 1
ATOM 685 N N . GLN A 1 95 ? 7.555 -11.658 2.958 1.00 82.94 95 GLN A N 1
ATOM 686 C CA . GLN A 1 95 ? 7.927 -10.829 1.803 1.00 82.94 95 GLN A CA 1
ATOM 687 C C . GLN A 1 95 ? 9.381 -10.328 1.872 1.00 82.94 95 GLN A C 1
ATOM 689 O O . GLN A 1 95 ? 9.940 -9.878 0.871 1.00 82.94 95 GLN A O 1
ATOM 694 N N . GLY A 1 96 ? 9.992 -10.379 3.057 1.00 67.94 96 GLY A N 1
ATOM 695 C CA . GLY A 1 96 ? 11.350 -9.933 3.317 1.00 67.94 96 GLY A CA 1
ATOM 696 C C . GLY A 1 96 ? 12.374 -11.019 3.007 1.00 67.94 96 GLY A C 1
ATOM 697 O O . GLY A 1 96 ? 12.395 -12.065 3.640 1.00 67.94 96 GLY A O 1
ATOM 698 N N . SER A 1 97 ? 13.286 -10.705 2.086 1.00 63.25 97 SER A N 1
ATOM 699 C CA . SER A 1 97 ? 14.425 -11.523 1.659 1.00 63.25 97 SER A CA 1
ATOM 700 C C . SER A 1 97 ? 14.080 -12.721 0.764 1.00 63.25 97 SER A C 1
ATOM 702 O O . SER A 1 97 ? 14.414 -13.867 1.072 1.00 63.25 97 SER A O 1
ATOM 704 N N . SER A 1 98 ? 13.660 -12.438 -0.478 1.00 63.66 98 SER A N 1
ATOM 705 C CA . SER A 1 98 ? 14.407 -13.099 -1.553 1.00 63.66 98 SER A CA 1
ATOM 706 C C . SER A 1 98 ? 15.857 -12.666 -1.353 1.00 63.66 98 SER A C 1
ATOM 708 O O . SER A 1 98 ? 16.113 -11.457 -1.362 1.00 63.66 98 SER A O 1
ATOM 710 N N . ALA A 1 99 ? 16.785 -13.599 -1.120 1.00 67.88 99 ALA A N 1
ATOM 711 C CA . ALA A 1 99 ? 18.208 -13.307 -1.273 1.00 67.88 99 ALA A CA 1
ATOM 712 C C . ALA A 1 99 ? 18.339 -12.407 -2.509 1.00 67.88 99 ALA A C 1
ATOM 714 O O . ALA A 1 99 ? 17.760 -12.752 -3.544 1.00 67.88 99 ALA A O 1
ATOM 715 N N . GLY A 1 100 ? 18.902 -11.201 -2.344 1.00 72.19 100 GLY A N 1
ATOM 716 C CA . GLY A 1 100 ? 18.854 -10.164 -3.379 1.00 72.19 100 GLY A CA 1
ATOM 717 C C . GLY A 1 100 ? 19.157 -10.756 -4.754 1.00 72.19 100 GLY A C 1
ATOM 718 O O . GLY A 1 100 ? 19.919 -11.722 -4.831 1.00 72.19 100 GLY A O 1
ATOM 719 N N . ALA A 1 101 ? 18.516 -10.227 -5.806 1.00 80.06 101 ALA A N 1
ATOM 720 C CA . ALA A 1 101 ? 18.571 -10.800 -7.151 1.00 80.06 101 ALA A CA 1
ATOM 721 C C . ALA A 1 101 ? 19.979 -11.327 -7.465 1.00 80.06 101 ALA A C 1
ATOM 723 O O . ALA A 1 101 ? 20.968 -10.613 -7.276 1.00 80.06 101 ALA A O 1
ATOM 724 N N . SER A 1 102 ? 20.074 -12.593 -7.886 1.00 89.12 102 SER A N 1
ATOM 725 C CA . SER A 1 102 ? 21.374 -13.203 -8.167 1.00 89.12 102 SER A CA 1
ATOM 726 C C . SER A 1 102 ? 22.148 -12.326 -9.162 1.00 89.12 102 SER A C 1
ATOM 728 O O . SER A 1 102 ? 21.525 -11.640 -9.978 1.00 89.12 102 SER A O 1
ATOM 730 N N . PRO A 1 103 ? 23.492 -12.335 -9.167 1.00 91.50 103 PRO A N 1
ATOM 731 C CA . PRO A 1 103 ? 24.256 -11.559 -10.145 1.00 91.50 103 PRO A CA 1
ATOM 732 C C . PRO A 1 103 ? 23.810 -11.808 -11.597 1.00 91.50 103 PRO A C 1
ATOM 734 O O . PRO A 1 103 ? 23.799 -10.884 -12.409 1.00 91.50 103 PRO A O 1
ATOM 737 N N . ALA A 1 104 ? 23.374 -13.037 -11.901 1.00 94.25 104 ALA A N 1
ATOM 738 C CA . ALA A 1 104 ? 22.787 -13.402 -13.185 1.00 94.25 104 ALA A CA 1
ATOM 739 C C . ALA A 1 104 ? 21.431 -12.720 -13.437 1.00 94.25 104 ALA A C 1
ATOM 741 O O . ALA A 1 104 ? 21.219 -12.185 -14.524 1.00 94.25 104 ALA A O 1
ATOM 742 N N . GLU A 1 105 ? 20.536 -12.676 -12.445 1.00 93.31 105 GLU A N 1
ATOM 743 C CA . GLU A 1 105 ? 19.256 -11.972 -12.582 1.00 93.31 105 GLU A CA 1
ATOM 744 C C . GLU A 1 105 ? 19.457 -10.458 -12.682 1.00 93.31 105 GLU A C 1
ATOM 746 O O . GLU A 1 105 ? 18.833 -9.813 -13.516 1.00 93.31 105 GLU A O 1
ATOM 751 N N . ILE A 1 106 ? 20.407 -9.882 -11.942 1.00 93.38 106 ILE A N 1
ATOM 752 C CA . ILE A 1 106 ? 20.777 -8.467 -12.089 1.00 93.38 106 ILE A CA 1
ATOM 753 C C . ILE A 1 106 ? 21.269 -8.184 -13.514 1.00 93.38 106 ILE A C 1
ATOM 755 O O . ILE A 1 106 ? 20.870 -7.190 -14.122 1.00 93.38 106 ILE A O 1
ATOM 759 N N . ALA A 1 107 ? 22.125 -9.045 -14.070 1.00 95.69 107 ALA A N 1
ATOM 760 C CA . ALA A 1 107 ? 22.595 -8.902 -15.446 1.00 95.69 107 ALA A CA 1
ATOM 761 C C . ALA A 1 107 ? 21.443 -9.026 -16.460 1.00 95.69 107 ALA A C 1
ATOM 763 O O . ALA A 1 107 ? 21.365 -8.232 -17.402 1.00 95.69 107 ALA A O 1
ATOM 764 N N . ARG A 1 108 ? 20.516 -9.970 -16.244 1.00 95.50 108 ARG A N 1
ATOM 765 C CA . ARG A 1 108 ? 19.309 -10.141 -17.065 1.00 95.50 108 ARG A CA 1
ATOM 766 C C . ARG A 1 108 ? 18.426 -8.895 -17.029 1.00 95.50 108 ARG A C 1
ATOM 768 O O . ARG A 1 108 ? 18.040 -8.407 -18.087 1.00 95.50 108 ARG A O 1
ATOM 775 N N . LEU A 1 109 ? 18.166 -8.353 -15.840 1.00 94.94 109 LEU A N 1
ATOM 776 C CA . LEU A 1 109 ? 17.359 -7.150 -15.640 1.00 94.94 109 LEU A CA 1
ATOM 777 C C . LEU A 1 109 ? 18.001 -5.920 -16.287 1.00 94.94 109 LEU A C 1
ATOM 779 O O . LEU A 1 109 ? 17.306 -5.149 -16.940 1.00 94.94 109 LEU A O 1
ATOM 783 N N . LYS A 1 110 ? 19.330 -5.764 -16.197 1.00 96.00 110 LYS A N 1
ATOM 784 C CA . LYS A 1 110 ? 20.054 -4.692 -16.904 1.00 96.00 110 LYS A CA 1
ATOM 785 C C . LYS A 1 110 ? 19.906 -4.809 -18.416 1.00 96.00 110 LYS A C 1
ATOM 787 O O . LYS A 1 110 ? 19.615 -3.821 -19.081 1.00 96.00 110 LYS A O 1
ATOM 792 N N . LYS A 1 111 ? 20.072 -6.016 -18.962 1.00 96.38 111 LYS A N 1
ATOM 793 C CA . LYS A 1 111 ? 19.876 -6.255 -20.396 1.00 96.38 111 LYS A CA 1
ATOM 794 C C . LYS A 1 111 ? 18.438 -5.954 -20.818 1.00 96.38 111 LYS A C 1
ATOM 796 O O . LYS A 1 111 ? 18.231 -5.355 -21.870 1.00 96.38 111 LYS A O 1
ATOM 801 N N . LEU A 1 112 ? 17.458 -6.356 -20.013 1.00 96.38 112 LEU A N 1
ATOM 802 C CA . LEU A 1 112 ? 16.050 -6.066 -20.267 1.00 96.38 112 LEU A CA 1
ATOM 803 C C . LEU A 1 112 ? 15.793 -4.555 -20.274 1.00 96.38 112 LEU A C 1
ATOM 805 O O . LEU A 1 112 ? 15.231 -4.058 -21.238 1.00 96.38 112 LEU A O 1
ATOM 809 N N . ALA A 1 113 ? 16.281 -3.824 -19.268 1.00 95.50 113 ALA A N 1
ATOM 810 C CA . ALA A 1 113 ? 16.115 -2.375 -19.172 1.00 95.50 113 ALA A CA 1
ATOM 811 C C . ALA A 1 113 ? 16.688 -1.623 -20.384 1.00 95.50 113 ALA A C 1
ATOM 813 O O . ALA A 1 113 ? 16.088 -0.657 -20.839 1.00 95.50 113 ALA A O 1
ATOM 814 N N . VAL A 1 114 ? 17.822 -2.082 -20.924 1.00 96.44 114 VAL A N 1
ATOM 815 C CA . VAL A 1 114 ? 18.440 -1.473 -22.112 1.00 96.44 114 VAL A CA 1
ATOM 816 C C . VAL A 1 114 ? 17.702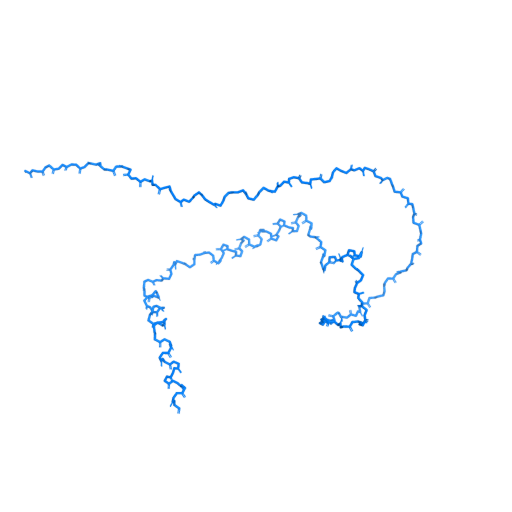 -1.851 -23.399 1.00 96.44 114 VAL A C 1
ATOM 818 O O . VAL A 1 114 ? 17.505 -1.000 -24.251 1.00 96.44 114 VAL A O 1
ATOM 821 N N . SER A 1 115 ? 17.298 -3.116 -23.558 1.00 95.50 115 SER A N 1
ATOM 822 C CA . SER A 1 115 ? 16.805 -3.635 -24.848 1.00 95.50 115 SER A CA 1
ATOM 823 C C . SER A 1 115 ? 15.287 -3.626 -25.024 1.00 95.50 115 SER A C 1
ATOM 825 O O . SER A 1 115 ? 14.807 -3.938 -26.110 1.00 95.50 115 SER A O 1
ATOM 827 N N . HIS A 1 116 ? 14.513 -3.330 -23.978 1.00 95.62 116 HIS A N 1
ATOM 828 C CA . HIS A 1 116 ? 13.054 -3.431 -24.051 1.00 95.62 116 HIS A CA 1
ATOM 829 C C . HIS A 1 116 ? 12.444 -2.422 -25.031 1.00 95.62 116 HIS A C 1
ATOM 831 O O . HIS A 1 116 ? 11.537 -2.782 -25.771 1.00 95.62 116 HIS A O 1
ATOM 837 N N . GLY A 1 117 ? 12.948 -1.183 -25.053 1.00 93.12 117 GLY A N 1
ATOM 838 C CA . GLY A 1 117 ? 12.454 -0.142 -25.960 1.00 93.12 117 GLY A CA 1
ATOM 839 C C . GLY A 1 117 ? 12.627 -0.531 -27.427 1.00 93.12 117 GLY A C 1
ATOM 840 O O . GLY A 1 117 ? 11.653 -0.556 -28.168 1.00 93.12 117 GLY A O 1
ATOM 841 N N . ASP A 1 118 ? 13.842 -0.924 -27.809 1.00 94.56 118 ASP A N 1
ATOM 842 C CA . ASP A 1 118 ? 14.156 -1.304 -29.191 1.00 94.56 118 ASP A CA 1
ATOM 843 C C . ASP A 1 118 ? 13.338 -2.514 -29.658 1.00 94.56 118 ASP A C 1
ATOM 845 O O . ASP A 1 118 ? 12.829 -2.529 -30.774 1.00 94.56 118 ASP A O 1
ATOM 849 N N . LYS A 1 119 ? 13.149 -3.513 -28.786 1.00 92.69 119 LYS A N 1
ATOM 850 C CA . LYS A 1 119 ? 12.300 -4.673 -29.096 1.00 92.69 119 LYS A CA 1
ATOM 851 C C . LYS A 1 119 ? 10.836 -4.296 -29.277 1.00 92.69 119 LYS A C 1
ATOM 853 O O . LYS A 1 119 ? 10.195 -4.801 -30.188 1.00 92.69 119 LYS A O 1
ATOM 858 N N . ALA A 1 120 ? 10.317 -3.418 -28.420 1.00 94.62 120 ALA A N 1
ATOM 859 C CA . ALA A 1 120 ? 8.946 -2.942 -28.544 1.00 94.62 120 ALA A CA 1
ATOM 860 C C . ALA A 1 120 ? 8.743 -2.164 -29.854 1.00 94.62 120 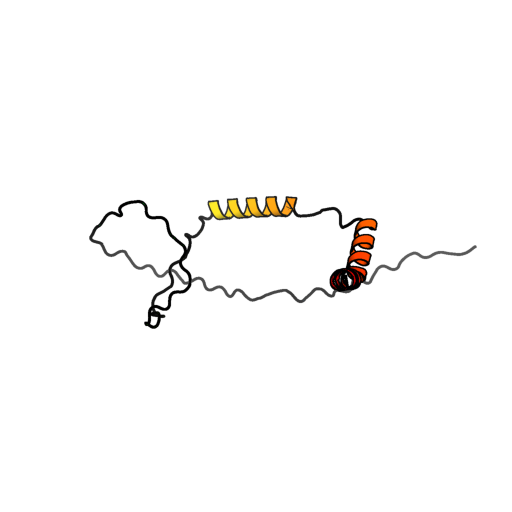ALA A C 1
ATOM 862 O O . ALA A 1 120 ? 7.706 -2.308 -30.490 1.00 94.62 120 ALA A O 1
ATOM 863 N N . LEU A 1 121 ? 9.738 -1.380 -30.285 1.00 95.44 121 LEU A N 1
ATOM 864 C CA . LEU A 1 121 ? 9.701 -0.695 -31.579 1.00 95.44 121 LEU A CA 1
ATOM 865 C C . LEU A 1 121 ? 9.723 -1.685 -32.752 1.00 95.44 121 LEU A C 1
ATOM 867 O O . LEU A 1 121 ? 8.886 -1.574 -33.641 1.00 95.44 121 LEU A O 1
ATOM 871 N N . GLU A 1 122 ? 10.594 -2.698 -32.722 1.00 96.12 122 GLU A N 1
ATOM 872 C CA . GLU A 1 122 ? 10.643 -3.743 -33.760 1.00 96.12 122 GLU A CA 1
ATOM 873 C C . GLU A 1 122 ? 9.303 -4.492 -33.906 1.00 96.12 122 GLU A C 1
ATOM 875 O O . GLU A 1 122 ? 8.914 -4.879 -35.005 1.00 96.12 122 GLU A O 1
ATOM 880 N N . GLU A 1 123 ? 8.589 -4.717 -32.800 1.00 92.38 123 GLU A N 1
ATOM 881 C CA . GLU A 1 123 ? 7.265 -5.349 -32.810 1.00 92.38 123 GLU A CA 1
ATOM 882 C C . GLU A 1 123 ? 6.169 -4.443 -33.391 1.00 92.38 123 GLU A C 1
ATOM 884 O O . GLU A 1 123 ? 5.218 -4.961 -33.969 1.00 92.38 123 GLU A O 1
ATOM 889 N N . ILE A 1 124 ? 6.299 -3.118 -33.267 1.00 92.69 124 ILE A N 1
ATOM 890 C CA . ILE A 1 124 ? 5.356 -2.137 -33.837 1.00 92.69 124 ILE A CA 1
ATOM 891 C C . ILE A 1 124 ? 5.586 -1.942 -35.343 1.00 92.69 124 ILE A C 1
ATOM 893 O O . ILE A 1 124 ? 4.652 -1.623 -36.073 1.00 92.69 124 ILE A O 1
ATOM 897 N N . GLU A 1 125 ? 6.824 -2.100 -35.807 1.00 90.88 125 GLU A N 1
ATOM 898 C CA . GLU A 1 125 ? 7.206 -1.904 -37.212 1.00 90.88 125 GLU A CA 1
ATOM 899 C C . GLU A 1 125 ? 6.921 -3.120 -38.113 1.00 90.88 125 GLU A C 1
ATOM 901 O O . GLU A 1 125 ? 7.088 -3.029 -39.332 1.00 90.88 125 GLU A O 1
ATOM 906 N N . LYS A 1 126 ? 6.495 -4.248 -37.532 1.00 73.06 126 LYS A N 1
ATOM 907 C CA . LYS A 1 126 ? 6.028 -5.442 -38.255 1.00 73.06 126 LYS A CA 1
ATOM 908 C C . LYS A 1 126 ? 4.559 -5.333 -38.648 1.00 73.06 126 LYS A C 1
ATOM 910 O O . LYS A 1 126 ? 4.250 -5.792 -39.771 1.00 73.06 126 LYS A O 1
#

Secondary structure (DSSP, 8-state):
-------------------------------------------PPPP------------SS---TTSPPPPSSPPPPHHHHHHHHHHHHHHHHHHS---S--HHHHHHHHHHHHHHHHHHHHHH--